Protein AF-A0A2D5QG27-F1 (afdb_monomer_lite)

Foldseek 3Di:
DVPVVVVVVVVVVVPDDPPPQLDDDPDFDFLLQLLVLLEPPHDPVSVVVNLVVLVSLVSVCPPFQDDPPDDPVNLSVQLSVCSPVDDNDPVDRDGNSVVSVVSRCVVRPDD

Radius of gyration: 19.8 Å; chains: 1; bounding box: 37×52×52 Å

pLDDT: mean 83.2, std 15.14, range [48.41, 96.81]

Structure (mmCIF, N/CA/C/O backbone):
data_AF-A0A2D5QG27-F1
#
_entry.id   AF-A0A2D5QG27-F1
#
loop_
_atom_site.group_PDB
_atom_site.id
_atom_site.type_symbol
_atom_site.label_atom_id
_atom_site.label_alt_id
_atom_site.label_comp_id
_atom_site.label_asym_id
_atom_site.label_entity_id
_atom_site.label_seq_id
_atom_site.pdbx_PDB_ins_code
_atom_site.Cartn_x
_atom_site.Cartn_y
_atom_site.Cartn_z
_atom_site.occupancy
_atom_site.B_iso_or_equiv
_atom_site.auth_seq_id
_atom_site.auth_comp_id
_atom_site.auth_asym_id
_atom_site.auth_atom_id
_atom_site.pdbx_PDB_model_num
ATOM 1 N N . MET A 1 1 ? -15.893 -43.632 34.849 1.00 49.88 1 MET A N 1
ATOM 2 C CA . MET A 1 1 ? -15.453 -42.222 34.979 1.00 49.88 1 MET A CA 1
ATOM 3 C C . MET A 1 1 ? -14.608 -41.698 33.798 1.00 49.88 1 MET A C 1
ATOM 5 O O . MET A 1 1 ? -14.517 -40.493 33.640 1.00 49.88 1 MET A O 1
ATOM 9 N N . PHE A 1 2 ? -14.060 -42.547 32.912 1.00 51.53 2 PHE A N 1
ATOM 10 C CA . PHE A 1 2 ? -13.179 -42.123 31.798 1.00 51.53 2 PHE A CA 1
ATOM 11 C C . PHE A 1 2 ? -13.872 -41.746 30.469 1.00 51.53 2 PHE A C 1
ATOM 13 O O . PHE A 1 2 ? -13.235 -41.201 29.572 1.00 51.53 2 PHE A O 1
ATOM 20 N N . ARG A 1 3 ? -15.171 -42.036 30.309 1.00 50.06 3 ARG A N 1
ATOM 21 C CA . ARG A 1 3 ? -15.898 -41.835 29.039 1.00 50.06 3 ARG A CA 1
ATOM 22 C C . ARG A 1 3 ? -16.259 -40.367 28.778 1.00 50.06 3 ARG A C 1
ATOM 24 O O . ARG A 1 3 ? -16.159 -39.917 27.645 1.00 50.06 3 ARG A O 1
ATOM 31 N N . ASN A 1 4 ? -16.581 -39.611 29.828 1.00 48.41 4 ASN A N 1
ATOM 32 C CA . ASN A 1 4 ? -16.958 -38.196 29.714 1.00 48.41 4 ASN A CA 1
ATOM 33 C C . ASN A 1 4 ? -15.745 -37.290 29.436 1.00 48.41 4 ASN A C 1
ATOM 35 O O . ASN A 1 4 ? -15.883 -36.278 28.761 1.00 48.41 4 ASN A O 1
ATOM 39 N N . LEU A 1 5 ? -14.543 -37.692 29.871 1.00 50.12 5 LEU A N 1
ATOM 40 C CA . LEU A 1 5 ? -13.306 -36.941 29.635 1.00 50.12 5 LEU A CA 1
ATOM 41 C C . LEU A 1 5 ? -12.919 -36.919 28.143 1.00 50.12 5 LEU A C 1
ATOM 43 O O . LEU A 1 5 ? -12.493 -35.889 27.630 1.00 50.12 5 LEU A O 1
ATOM 47 N N . LYS A 1 6 ? -13.136 -38.032 27.423 1.00 53.22 6 LYS A N 1
ATOM 48 C CA . LYS A 1 6 ? -12.881 -38.128 25.972 1.00 53.22 6 LYS A CA 1
ATOM 49 C C . LYS A 1 6 ? -13.823 -37.252 25.138 1.00 53.22 6 LYS A C 1
ATOM 51 O O . LYS A 1 6 ? -13.397 -36.704 24.125 1.00 53.22 6 LYS A O 1
ATOM 56 N N . VAL A 1 7 ? -15.082 -37.113 25.561 1.00 57.31 7 VAL A N 1
ATOM 57 C CA . VAL A 1 7 ? -16.083 -36.275 24.876 1.00 57.31 7 VAL A CA 1
ATOM 58 C C . VAL A 1 7 ? -15.755 -34.791 25.050 1.00 57.31 7 VAL A C 1
ATOM 60 O O . VAL A 1 7 ? -15.810 -34.029 24.094 1.00 57.31 7 VAL A O 1
ATOM 63 N N . ILE A 1 8 ? -15.322 -34.384 26.245 1.00 57.75 8 ILE A N 1
ATOM 64 C CA . ILE A 1 8 ? -14.930 -32.991 26.503 1.00 57.75 8 ILE A CA 1
ATOM 65 C C . ILE A 1 8 ? -13.678 -32.621 25.690 1.00 57.75 8 ILE A C 1
ATOM 67 O O . ILE A 1 8 ? -13.639 -31.557 25.077 1.00 57.75 8 ILE A O 1
ATOM 71 N N . LEU A 1 9 ? -12.685 -33.515 25.612 1.00 55.19 9 LEU A N 1
ATOM 72 C CA . LEU A 1 9 ? -11.448 -33.265 24.861 1.00 55.19 9 LEU A CA 1
ATOM 73 C C . LEU A 1 9 ? -11.687 -33.100 23.349 1.00 55.19 9 LEU A C 1
ATOM 75 O O . LEU A 1 9 ? -11.033 -32.290 22.701 1.00 55.19 9 LEU A O 1
ATOM 79 N N . SER A 1 10 ? -12.633 -33.860 22.789 1.00 57.84 10 SER A N 1
ATOM 80 C CA . SER A 1 10 ? -12.968 -33.797 21.361 1.00 57.84 10 SER A CA 1
ATOM 81 C C . SER A 1 10 ? -13.756 -32.535 20.999 1.00 57.84 10 SER A C 1
ATOM 83 O O . SER A 1 10 ? -13.534 -31.976 19.929 1.00 57.84 10 SER A O 1
ATOM 85 N N . VAL A 1 11 ? -14.596 -32.024 21.905 1.00 57.28 11 VAL A N 1
ATOM 86 C CA . VAL A 1 11 ? -15.300 -30.744 21.714 1.00 57.28 11 VAL A CA 1
ATOM 87 C C . VAL A 1 11 ? -14.332 -29.556 21.745 1.00 57.28 11 VAL A C 1
ATOM 89 O O . VAL A 1 11 ? -14.475 -28.644 20.940 1.00 57.28 11 VAL A O 1
ATOM 92 N N . TRP A 1 12 ? -13.298 -29.575 22.591 1.00 56.16 12 TRP A N 1
ATOM 93 C CA . TRP A 1 12 ? -12.314 -28.482 22.649 1.00 56.16 12 TRP A CA 1
ATOM 94 C C . TRP A 1 12 ? -11.479 -28.327 21.368 1.00 56.16 12 TRP A C 1
ATOM 96 O O . TRP A 1 12 ? -11.173 -27.205 20.976 1.00 56.16 12 TRP A O 1
ATOM 106 N N . ILE A 1 13 ? -11.166 -29.428 20.679 1.00 59.75 13 ILE A N 1
ATOM 107 C CA . ILE A 1 13 ? -10.398 -29.406 19.419 1.00 59.75 13 ILE A CA 1
ATOM 108 C C . ILE A 1 13 ? -11.222 -28.810 18.260 1.00 59.75 13 ILE A C 1
ATOM 110 O O . ILE A 1 13 ? -10.661 -28.214 17.345 1.00 59.75 13 ILE A O 1
ATOM 114 N N . LEU A 1 14 ? -12.553 -28.928 18.306 1.00 57.06 14 LEU A N 1
ATOM 115 C CA . LEU A 1 14 ? -13.462 -28.386 17.287 1.00 57.06 14 LEU A CA 1
ATOM 116 C C . LEU A 1 14 ? -13.727 -26.880 17.435 1.00 57.06 14 LEU A C 1
ATOM 118 O O . LEU A 1 14 ? -14.205 -26.259 16.489 1.00 57.06 14 LEU A O 1
ATOM 122 N N . VAL A 1 15 ? -13.436 -26.294 18.601 1.00 62.06 15 VAL A N 1
ATOM 123 C CA . VAL A 1 15 ? -13.784 -24.896 18.920 1.00 62.06 15 VAL A CA 1
ATOM 124 C C . VAL A 1 15 ? -12.578 -23.960 18.839 1.00 62.06 15 VAL A C 1
ATOM 126 O O . VAL A 1 15 ? -12.752 -22.746 18.837 1.00 62.06 15 VAL A O 1
ATOM 129 N N . SER A 1 16 ? -11.352 -24.475 18.717 1.00 60.00 16 SER A N 1
ATOM 130 C CA . SER A 1 16 ? -10.187 -23.639 18.424 1.00 60.00 16 SER A CA 1
ATOM 131 C C . SER A 1 16 ? -10.195 -23.235 16.945 1.00 60.00 16 SER A C 1
ATOM 133 O O . SER A 1 16 ? -9.865 -24.079 16.105 1.00 60.00 16 SER A O 1
ATOM 135 N N . PRO A 1 17 ? -10.540 -21.978 16.586 1.00 58.94 17 PRO A N 1
ATOM 136 C CA . PRO A 1 17 ? -10.317 -21.522 15.226 1.00 58.94 17 PRO A CA 1
ATOM 137 C C . PRO A 1 17 ? -8.820 -21.661 14.940 1.00 58.94 17 PRO A C 1
ATOM 139 O O . PRO A 1 17 ? -8.001 -21.348 15.816 1.00 58.94 17 PRO A O 1
ATOM 142 N N . PRO A 1 18 ? -8.421 -22.122 13.745 1.00 58.69 18 PRO A N 1
ATOM 143 C CA . PRO A 1 18 ? -7.030 -22.020 13.372 1.00 58.69 18 PRO A CA 1
ATOM 144 C C . PRO A 1 18 ? -6.693 -20.527 13.386 1.00 58.69 18 PRO A C 1
ATOM 146 O O . PRO A 1 18 ? -7.217 -19.748 12.590 1.00 58.69 18 PRO A O 1
ATOM 149 N N . LEU A 1 19 ? -5.841 -20.120 14.326 1.00 57.47 19 LEU A N 1
ATOM 150 C CA . LEU A 1 19 ? -5.159 -18.832 14.300 1.00 57.47 19 LEU A CA 1
ATOM 151 C C . LEU A 1 19 ? -4.202 -18.871 13.105 1.00 57.47 19 LEU A C 1
ATOM 153 O O . LEU A 1 19 ? -2.994 -19.052 13.247 1.00 57.47 19 LEU A O 1
ATOM 157 N N . VAL A 1 20 ? -4.755 -18.758 11.897 1.00 59.78 20 VAL A N 1
ATOM 158 C CA . VAL A 1 20 ? -3.982 -18.529 10.680 1.00 59.78 20 VAL A CA 1
ATOM 159 C C . VAL A 1 20 ? -3.575 -17.064 10.716 1.00 59.78 20 VAL A C 1
ATOM 161 O O . VAL A 1 20 ? -4.172 -16.202 10.079 1.00 59.78 20 VAL A O 1
ATOM 164 N N . ALA A 1 21 ? -2.581 -16.766 11.545 1.00 62.34 21 ALA A N 1
ATOM 165 C CA . ALA A 1 21 ? -1.923 -15.477 11.521 1.00 62.34 21 ALA A CA 1
ATOM 166 C C . ALA A 1 21 ? -1.035 -15.437 10.275 1.00 62.34 21 ALA A C 1
ATOM 168 O O . ALA A 1 21 ? -0.170 -16.299 10.087 1.00 62.34 21 ALA A O 1
ATOM 169 N N . ALA A 1 22 ? -1.241 -14.439 9.416 1.00 65.62 22 ALA A N 1
ATOM 170 C CA . ALA A 1 22 ? -0.324 -14.172 8.322 1.00 65.62 22 ALA A CA 1
ATOM 171 C C . ALA A 1 22 ? 1.086 -13.950 8.902 1.00 65.62 22 ALA A C 1
ATOM 173 O O . ALA A 1 22 ? 1.311 -13.053 9.717 1.00 65.62 22 ALA A O 1
ATOM 174 N N . LYS A 1 23 ? 2.040 -14.811 8.526 1.00 68.00 23 LYS A N 1
ATOM 175 C CA . LYS A 1 23 ? 3.424 -14.730 9.004 1.00 68.00 23 LYS A CA 1
ATOM 176 C C . LYS A 1 23 ? 4.216 -13.778 8.114 1.00 68.00 23 LYS A C 1
ATOM 178 O O . LYS A 1 23 ? 4.166 -13.881 6.891 1.00 68.00 23 LYS A O 1
ATOM 183 N N . LYS A 1 24 ? 4.990 -12.881 8.729 1.00 70.06 24 LYS A N 1
ATOM 184 C CA . LYS A 1 24 ? 5.905 -11.996 7.999 1.00 70.06 24 LYS A CA 1
ATOM 185 C C . LYS A 1 24 ? 6.970 -12.794 7.245 1.00 70.06 24 LYS A C 1
ATOM 187 O O . LYS A 1 24 ? 7.525 -13.763 7.768 1.00 70.06 24 LYS A O 1
ATOM 192 N N . ILE A 1 25 ? 7.289 -12.336 6.037 1.00 74.56 25 ILE A N 1
ATOM 193 C CA . ILE A 1 25 ? 8.463 -12.797 5.291 1.00 74.56 25 ILE A CA 1
ATOM 194 C C . ILE A 1 25 ? 9.715 -12.295 6.036 1.00 74.56 25 ILE A C 1
ATOM 196 O O . ILE A 1 25 ? 9.743 -11.118 6.401 1.00 74.56 25 ILE A O 1
ATOM 200 N N . PRO A 1 26 ? 10.746 -13.133 6.267 1.00 78.81 26 PRO A N 1
ATOM 201 C CA . PRO A 1 26 ? 11.938 -12.737 7.027 1.00 78.81 26 PRO A CA 1
ATOM 202 C C . PRO A 1 26 ? 12.673 -11.528 6.437 1.00 78.81 26 PRO A C 1
ATOM 204 O O . PRO A 1 26 ? 13.229 -10.713 7.166 1.00 78.81 26 PRO A O 1
ATOM 207 N N . THR A 1 27 ? 12.663 -11.411 5.111 1.00 82.06 27 THR A N 1
ATOM 208 C CA . THR A 1 27 ? 13.257 -10.311 4.354 1.00 82.06 27 THR A CA 1
ATOM 209 C C . THR A 1 27 ? 12.147 -9.522 3.662 1.00 82.06 27 THR A C 1
ATOM 211 O O . THR A 1 27 ? 11.728 -9.873 2.556 1.00 82.06 27 THR A O 1
ATOM 214 N N . PRO A 1 28 ? 11.612 -8.467 4.301 1.00 84.06 28 PRO A N 1
ATOM 215 C CA . PRO A 1 28 ? 10.530 -7.709 3.703 1.00 84.06 28 PRO A CA 1
ATOM 216 C C . PRO A 1 28 ? 11.011 -7.017 2.425 1.00 84.06 28 PRO A C 1
ATOM 218 O O . PRO A 1 28 ? 12.102 -6.437 2.360 1.00 84.06 28 PRO A O 1
ATOM 221 N N . MET A 1 29 ? 10.163 -7.075 1.400 1.00 90.69 29 MET A N 1
ATOM 222 C CA . MET A 1 29 ? 10.352 -6.325 0.163 1.00 90.69 29 MET A CA 1
ATOM 223 C C . MET A 1 29 ? 10.528 -4.836 0.473 1.00 90.69 29 MET A C 1
ATOM 225 O O . MET A 1 29 ? 9.855 -4.281 1.338 1.00 90.69 29 MET A O 1
ATOM 229 N N . GLN A 1 30 ? 11.446 -4.194 -0.243 1.00 91.81 30 GLN A N 1
ATOM 230 C CA . GLN A 1 30 ? 11.734 -2.770 -0.096 1.00 91.81 30 GLN A CA 1
ATOM 231 C C . GLN A 1 30 ? 10.727 -1.923 -0.880 1.00 91.81 30 GLN A C 1
ATOM 233 O O . GLN A 1 30 ? 10.259 -2.335 -1.945 1.00 91.81 30 GLN A O 1
ATOM 238 N N . THR A 1 31 ? 10.442 -0.713 -0.398 1.00 91.81 31 THR A N 1
ATOM 239 C CA . THR A 1 31 ? 9.482 0.211 -1.022 1.00 91.81 31 THR A CA 1
ATOM 240 C C . THR A 1 31 ? 9.804 0.501 -2.484 1.00 91.81 31 THR A C 1
ATOM 242 O O .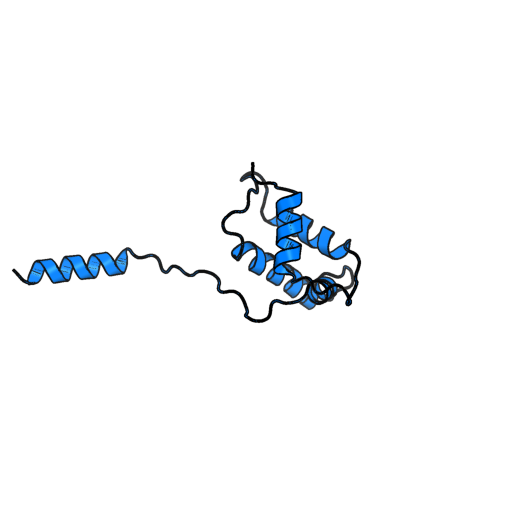 THR A 1 31 ? 8.894 0.503 -3.305 1.00 91.81 31 THR A O 1
ATOM 245 N N . TRP A 1 32 ? 11.078 0.676 -2.848 1.00 89.88 32 TRP A N 1
ATOM 246 C CA . TRP A 1 32 ? 11.467 0.953 -4.237 1.00 89.88 32 TRP A CA 1
ATOM 247 C C . TRP A 1 32 ? 11.112 -0.193 -5.199 1.00 89.88 32 TRP A C 1
ATOM 249 O O . TRP A 1 32 ? 10.769 0.052 -6.356 1.00 89.88 32 TRP A O 1
ATOM 259 N N . LEU A 1 33 ? 11.153 -1.442 -4.720 1.00 90.31 33 LEU A N 1
ATOM 260 C CA . LEU A 1 33 ? 10.764 -2.608 -5.509 1.00 90.31 33 LEU A CA 1
ATOM 261 C C . LEU A 1 33 ? 9.244 -2.662 -5.665 1.00 90.31 33 LEU A C 1
ATOM 263 O O . LEU A 1 33 ? 8.746 -2.897 -6.760 1.00 90.31 33 LEU A O 1
ATOM 267 N N . LEU A 1 34 ? 8.494 -2.365 -4.603 1.00 92.69 34 LEU A N 1
ATOM 268 C CA . LEU A 1 34 ? 7.043 -2.237 -4.716 1.00 92.69 34 LEU A CA 1
ATOM 269 C C . LEU A 1 34 ? 6.665 -1.103 -5.690 1.00 92.69 34 LEU A C 1
ATOM 271 O O . LEU A 1 34 ? 5.851 -1.306 -6.588 1.00 92.69 34 LEU A O 1
ATOM 275 N N . GLN A 1 35 ? 7.311 0.061 -5.584 1.00 92.94 35 GLN A N 1
ATOM 276 C CA . GLN A 1 35 ? 7.098 1.215 -6.465 1.00 92.94 35 GLN A CA 1
ATOM 277 C C . GLN A 1 35 ? 7.319 0.890 -7.946 1.00 92.94 35 GLN A C 1
ATOM 279 O O . GLN A 1 35 ? 6.566 1.386 -8.783 1.00 92.94 35 GLN A O 1
ATOM 284 N N . SER A 1 36 ? 8.320 0.070 -8.286 1.00 90.56 36 SER A N 1
ATOM 285 C CA . SER A 1 36 ? 8.570 -0.309 -9.682 1.00 90.56 36 SER A CA 1
ATOM 286 C C . SER A 1 36 ? 7.433 -1.158 -10.258 1.00 90.56 36 SER A C 1
ATOM 288 O O . SER A 1 36 ? 7.072 -0.995 -11.423 1.00 90.56 36 SER A O 1
ATOM 290 N N . THR A 1 37 ? 6.810 -2.002 -9.432 1.00 92.75 37 THR A N 1
ATOM 291 C CA . THR A 1 37 ? 5.649 -2.811 -9.839 1.00 92.75 37 THR A CA 1
ATOM 292 C C . THR A 1 37 ? 4.351 -2.007 -9.898 1.00 92.75 37 THR A C 1
ATOM 294 O O . THR A 1 37 ? 3.472 -2.314 -10.699 1.00 92.75 37 THR A O 1
ATOM 297 N N . CYS A 1 38 ? 4.247 -0.950 -9.091 1.00 93.56 38 CYS A N 1
ATOM 298 C CA . CYS A 1 38 ? 3.084 -0.069 -9.032 1.00 93.56 38 CYS A CA 1
ATOM 299 C C . CYS A 1 38 ? 3.114 1.075 -10.058 1.00 93.56 38 CYS A C 1
ATOM 301 O O . CYS A 1 38 ? 2.235 1.934 -10.017 1.00 93.56 38 CYS A O 1
ATOM 303 N N . ASP A 1 39 ? 4.106 1.137 -10.950 1.00 90.62 39 ASP A N 1
ATOM 304 C CA . ASP A 1 39 ? 4.228 2.217 -11.935 1.00 90.62 39 ASP A CA 1
ATOM 305 C C . ASP A 1 39 ? 2.987 2.318 -12.846 1.00 90.62 39 ASP A C 1
ATOM 307 O O . ASP A 1 39 ? 2.367 1.319 -13.204 1.00 90.62 39 ASP A O 1
ATOM 311 N N . ILE A 1 40 ? 2.632 3.533 -13.266 1.00 84.88 40 ILE A N 1
ATOM 312 C CA . ILE A 1 40 ? 1.518 3.779 -14.198 1.00 84.88 40 ILE A CA 1
ATOM 313 C C . ILE A 1 40 ? 1.767 3.083 -15.547 1.00 84.88 40 ILE A C 1
ATOM 315 O O . ILE A 1 40 ? 0.827 2.632 -16.198 1.00 84.88 40 ILE A O 1
ATOM 319 N N . LYS A 1 41 ? 3.035 2.971 -15.955 1.00 89.50 41 LYS A N 1
ATOM 320 C CA . LYS A 1 41 ? 3.477 2.293 -17.180 1.00 89.50 41 LYS A CA 1
ATOM 321 C C . LYS A 1 41 ? 3.773 0.802 -16.966 1.00 89.50 41 LYS A C 1
ATOM 323 O O . LYS A 1 41 ? 4.315 0.159 -17.863 1.00 89.50 41 LYS A O 1
ATOM 328 N N . ALA A 1 42 ? 3.466 0.248 -15.791 1.00 87.94 42 ALA A N 1
ATOM 329 C CA . ALA A 1 42 ? 3.719 -1.153 -15.487 1.00 87.94 42 ALA A CA 1
ATOM 330 C C . ALA A 1 42 ? 2.861 -2.090 -16.355 1.00 87.94 42 ALA A C 1
ATOM 332 O O . ALA A 1 42 ? 1.741 -1.772 -16.759 1.00 87.94 42 ALA A O 1
ATOM 333 N N . THR A 1 43 ? 3.379 -3.291 -16.625 1.00 93.94 43 THR A N 1
ATOM 334 C CA . THR A 1 43 ? 2.617 -4.333 -17.325 1.00 93.94 43 THR A CA 1
ATOM 335 C C . THR A 1 43 ? 1.424 -4.792 -16.482 1.00 93.94 43 THR A C 1
ATOM 337 O O . THR A 1 43 ? 1.417 -4.645 -15.259 1.00 93.94 43 THR A O 1
ATOM 340 N N . ARG A 1 44 ? 0.430 -5.442 -17.108 1.00 92.56 44 ARG A N 1
ATOM 341 C CA . ARG A 1 44 ? -0.711 -6.032 -16.377 1.00 92.56 44 ARG A CA 1
ATOM 342 C C . ARG A 1 44 ? -0.281 -6.964 -15.236 1.00 92.56 44 ARG A C 1
ATOM 344 O O . ARG A 1 44 ? -0.957 -7.027 -14.216 1.00 92.56 44 ARG A O 1
ATOM 351 N N . TYR A 1 45 ? 0.838 -7.671 -15.408 1.00 92.12 45 TYR A N 1
ATOM 352 C CA . TYR A 1 45 ? 1.375 -8.599 -14.415 1.00 92.12 45 TYR A CA 1
ATOM 353 C C . TYR A 1 45 ? 2.016 -7.859 -13.245 1.00 92.12 45 TYR A C 1
ATOM 355 O O . TYR A 1 45 ? 1.733 -8.177 -12.096 1.00 92.12 45 TYR A O 1
ATOM 363 N N . ALA A 1 46 ? 2.819 -6.832 -13.531 1.00 93.69 46 ALA A N 1
ATOM 364 C CA . ALA A 1 46 ? 3.411 -5.986 -12.502 1.00 93.69 46 ALA A CA 1
ATOM 365 C C . ALA A 1 46 ? 2.333 -5.243 -11.697 1.00 93.69 46 ALA A C 1
ATOM 367 O O . ALA A 1 46 ? 2.392 -5.223 -10.470 1.00 93.69 46 ALA A O 1
ATOM 368 N N . LYS A 1 47 ? 1.285 -4.749 -12.367 1.00 93.06 47 LYS A N 1
ATOM 369 C CA . LYS A 1 47 ? 0.122 -4.157 -11.699 1.00 93.06 47 LYS A CA 1
ATOM 370 C C . LYS A 1 47 ? -0.590 -5.159 -10.785 1.00 93.06 47 LYS A C 1
ATOM 372 O O . LYS A 1 47 ? -0.860 -4.839 -9.633 1.00 93.06 47 LYS A O 1
ATOM 377 N N . GLY A 1 48 ? -0.853 -6.375 -11.272 1.00 94.56 48 GLY A N 1
ATOM 378 C CA . GLY A 1 48 ? -1.451 -7.438 -10.459 1.00 94.56 48 GLY A CA 1
ATOM 379 C C . GLY A 1 48 ? -0.595 -7.798 -9.241 1.00 94.56 48 GLY A C 1
ATOM 380 O O . GLY A 1 48 ? -1.126 -7.963 -8.146 1.00 94.56 48 GLY A O 1
ATOM 381 N N . PHE A 1 49 ? 0.729 -7.844 -9.408 1.00 95.06 49 PHE A N 1
ATOM 382 C CA . PHE A 1 49 ? 1.665 -8.036 -8.302 1.00 95.06 49 PHE A CA 1
ATOM 383 C C . PHE A 1 49 ? 1.596 -6.889 -7.286 1.00 95.06 49 PHE A C 1
ATOM 385 O O . PHE A 1 49 ? 1.477 -7.155 -6.094 1.00 95.06 49 PHE A O 1
ATOM 392 N N . CYS A 1 50 ? 1.626 -5.632 -7.739 1.00 95.25 50 CYS A N 1
ATOM 393 C CA . CYS A 1 50 ? 1.498 -4.456 -6.874 1.00 95.25 50 CYS A CA 1
ATOM 394 C C . CYS A 1 50 ? 0.213 -4.518 -6.035 1.00 95.25 50 CYS A C 1
ATOM 396 O O . CYS A 1 50 ? 0.260 -4.379 -4.813 1.00 95.25 50 CYS A O 1
ATOM 398 N N . GLU A 1 51 ? -0.930 -4.770 -6.679 1.00 95.94 51 GLU A N 1
ATOM 399 C CA . GLU A 1 51 ? -2.214 -4.878 -5.987 1.00 95.94 51 GLU A CA 1
ATOM 400 C C . GLU A 1 51 ? -2.209 -6.026 -4.973 1.00 95.94 51 GLU A C 1
ATOM 402 O O . GLU A 1 51 ? -2.583 -5.815 -3.822 1.00 95.94 51 GLU A O 1
ATOM 407 N N . GLY A 1 52 ? -1.731 -7.212 -5.361 1.00 95.19 52 GLY A N 1
ATOM 408 C CA . GLY A 1 52 ? -1.639 -8.364 -4.462 1.00 95.19 52 GLY A CA 1
ATOM 409 C C . GLY A 1 52 ? -0.697 -8.134 -3.278 1.00 95.19 52 GLY A C 1
ATOM 410 O O . GLY A 1 52 ? -1.005 -8.538 -2.159 1.00 95.19 52 GLY A O 1
ATOM 411 N N . ALA A 1 53 ? 0.423 -7.440 -3.489 1.00 94.50 53 ALA A N 1
ATOM 412 C CA . ALA A 1 53 ? 1.347 -7.083 -2.419 1.00 94.50 53 ALA A CA 1
ATOM 413 C C . ALA A 1 53 ? 0.690 -6.127 -1.411 1.00 94.50 53 ALA A C 1
ATOM 415 O O . ALA A 1 53 ? 0.786 -6.356 -0.208 1.00 94.50 53 ALA A O 1
ATOM 416 N N . ILE A 1 54 ? -0.024 -5.099 -1.883 1.00 95.56 54 ILE A N 1
ATOM 417 C CA . ILE A 1 54 ? -0.773 -4.173 -1.017 1.00 95.56 54 ILE A CA 1
ATOM 418 C C . ILE A 1 54 ? -1.798 -4.934 -0.158 1.00 95.56 54 ILE A C 1
ATOM 420 O O . ILE A 1 54 ? -1.843 -4.740 1.056 1.00 95.56 54 ILE A O 1
ATOM 424 N N . GLU A 1 55 ? -2.566 -5.839 -0.767 1.00 94.50 55 GLU A N 1
ATOM 425 C CA . GLU A 1 55 ? -3.554 -6.688 -0.079 1.00 94.50 55 GLU A CA 1
ATOM 426 C C . GLU A 1 55 ? -2.911 -7.595 0.985 1.00 94.50 55 GLU A C 1
ATOM 428 O O . GLU A 1 55 ? -3.403 -7.720 2.113 1.00 94.50 55 GLU A O 1
ATOM 433 N N . ALA A 1 56 ? -1.761 -8.190 0.658 1.00 92.44 56 ALA A N 1
ATOM 434 C CA . ALA A 1 56 ? -0.998 -8.993 1.605 1.00 92.44 56 ALA A CA 1
ATOM 435 C C . ALA A 1 56 ? -0.544 -8.156 2.813 1.00 92.44 56 ALA A C 1
ATOM 437 O O . ALA A 1 56 ? -0.608 -8.627 3.948 1.00 92.44 56 ALA A O 1
ATOM 438 N N . TYR A 1 57 ? -0.143 -6.899 2.598 1.00 92.38 57 TYR A N 1
ATOM 439 C CA . TYR A 1 57 ? 0.234 -6.007 3.693 1.00 92.38 57 TYR A CA 1
ATOM 440 C C . TYR A 1 57 ? -0.952 -5.574 4.552 1.00 92.38 57 TYR A C 1
ATOM 442 O O . TYR A 1 57 ? -0.786 -5.477 5.765 1.00 92.38 57 TYR A O 1
ATOM 450 N N . PHE A 1 58 ? -2.143 -5.381 3.982 1.00 92.31 58 PHE A N 1
ATOM 451 C CA . PHE A 1 58 ? -3.357 -5.115 4.767 1.00 92.31 58 PHE A CA 1
ATOM 452 C C . PHE A 1 58 ? -3.652 -6.242 5.761 1.00 92.31 58 PHE A C 1
ATOM 454 O O . PHE A 1 58 ? -3.967 -5.984 6.920 1.00 92.31 58 PHE A O 1
ATOM 461 N N . SER A 1 59 ? -3.427 -7.493 5.351 1.00 89.06 59 SER A N 1
ATOM 462 C CA . SER A 1 59 ? -3.590 -8.670 6.218 1.00 89.06 59 SER A CA 1
ATOM 463 C C . SER A 1 59 ? -2.627 -8.693 7.421 1.00 89.06 59 SER A C 1
ATOM 465 O O . SER A 1 59 ? -2.843 -9.442 8.370 1.00 89.06 59 SER A O 1
ATOM 467 N N . LEU A 1 60 ? -1.571 -7.869 7.409 1.00 87.25 60 LEU A N 1
ATOM 468 C CA . LEU A 1 60 ? -0.595 -7.713 8.498 1.00 87.25 60 LEU A CA 1
ATOM 469 C C . LEU A 1 60 ? -0.896 -6.501 9.406 1.00 87.25 60 LEU A C 1
ATOM 471 O O . LEU A 1 60 ? -0.054 -6.099 10.221 1.00 87.25 60 LEU A O 1
ATOM 475 N N . MET A 1 61 ? -2.073 -5.881 9.268 1.00 87.69 61 MET A N 1
ATOM 476 C CA . MET A 1 61 ? -2.486 -4.692 10.026 1.00 87.69 61 MET A CA 1
ATOM 477 C C . MET A 1 61 ? -3.741 -4.964 10.868 1.00 87.69 61 MET A C 1
ATOM 479 O O . MET A 1 61 ? -4.799 -4.415 10.584 1.00 87.69 61 MET A O 1
ATOM 483 N N . PRO A 1 62 ? -3.637 -5.771 11.941 1.00 81.31 62 PRO A N 1
ATOM 484 C CA . PRO A 1 62 ? -4.802 -6.166 12.739 1.00 81.31 62 PRO A CA 1
ATOM 485 C C . PRO A 1 62 ? -5.491 -5.001 13.472 1.00 81.31 62 PRO A C 1
ATOM 487 O O . PRO A 1 62 ? -6.658 -5.116 13.815 1.00 81.31 62 PRO A O 1
ATOM 490 N N . ASN A 1 63 ? -4.790 -3.881 13.690 1.00 82.44 63 ASN A N 1
ATOM 491 C CA . ASN A 1 63 ? -5.259 -2.745 14.497 1.00 82.44 63 ASN A CA 1
ATOM 492 C C . ASN A 1 63 ? -5.339 -1.439 13.689 1.00 82.44 63 ASN A C 1
ATOM 494 O O . ASN A 1 63 ? -4.977 -0.374 14.185 1.00 82.44 63 ASN A O 1
ATOM 498 N N . TRP A 1 64 ? -5.717 -1.506 12.413 1.00 89.31 64 TRP A N 1
ATOM 499 C CA . TRP A 1 64 ? -5.952 -0.295 11.626 1.00 89.31 64 TRP A CA 1
ATOM 500 C C . TRP A 1 64 ? -7.278 0.387 12.002 1.00 89.31 64 TRP A C 1
ATOM 502 O O . TRP A 1 64 ? -8.242 -0.265 12.388 1.00 89.31 64 TRP A O 1
ATOM 512 N N . CY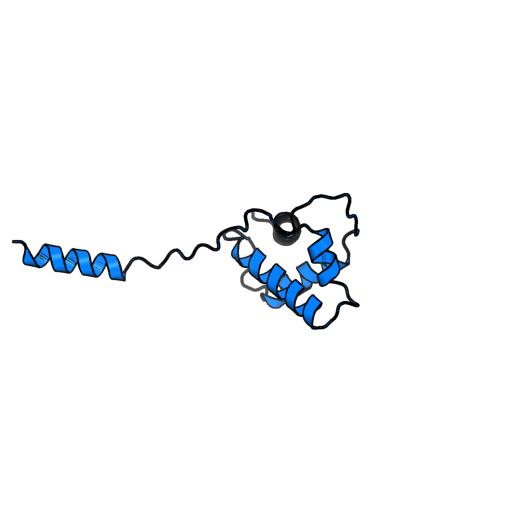S A 1 65 ? -7.330 1.712 11.876 1.00 93.25 65 CYS A N 1
ATOM 513 C CA . CYS A 1 65 ? -8.482 2.526 12.282 1.00 93.25 65 CYS A CA 1
ATOM 514 C C . CYS A 1 65 ? -9.251 3.081 11.080 1.00 93.25 65 CYS A C 1
ATOM 516 O O . CYS A 1 65 ? -9.720 4.221 11.081 1.00 93.25 65 CYS A O 1
ATOM 518 N N . ILE A 1 66 ? -9.343 2.275 10.022 1.00 93.69 66 ILE A N 1
ATOM 519 C CA . ILE A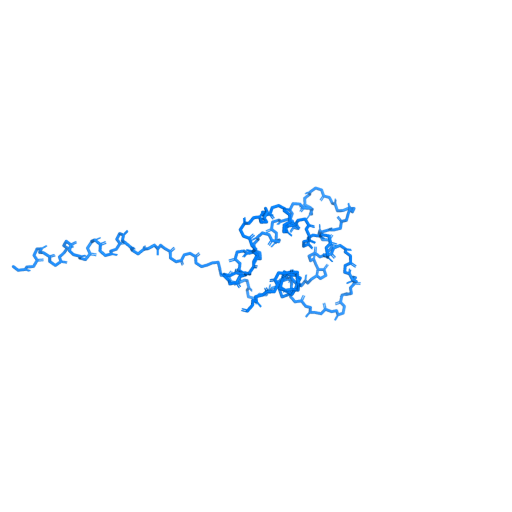 1 66 ? -10.122 2.613 8.834 1.00 93.69 66 ILE A CA 1
ATOM 520 C C . ILE A 1 66 ? -11.610 2.493 9.195 1.00 93.69 66 ILE A C 1
ATOM 522 O O . ILE A 1 66 ? -12.014 1.434 9.666 1.00 93.69 66 ILE A O 1
ATOM 526 N N . PRO A 1 67 ? -12.429 3.540 8.991 1.00 93.25 67 PRO A N 1
ATOM 527 C CA . PRO A 1 67 ? -13.856 3.468 9.286 1.00 93.25 67 PRO A CA 1
ATOM 528 C C . PRO A 1 67 ? -14.588 2.451 8.403 1.00 93.25 67 PRO A C 1
ATOM 530 O O . PRO A 1 67 ? -14.313 2.379 7.206 1.00 93.25 67 PRO A O 1
ATOM 533 N N . ASP A 1 68 ? -15.584 1.761 8.958 1.00 91.06 68 ASP A N 1
ATOM 534 C CA . ASP A 1 68 ? -16.331 0.695 8.268 1.00 91.06 68 ASP A CA 1
ATOM 535 C C . ASP A 1 68 ? -17.047 1.166 6.990 1.00 91.06 68 ASP A C 1
ATOM 537 O O . ASP A 1 68 ? -17.259 0.386 6.062 1.00 91.06 68 ASP A O 1
ATOM 541 N N . GLN A 1 69 ? -17.398 2.454 6.898 1.00 94.75 69 GLN A N 1
ATOM 542 C CA . GLN A 1 69 ? -18.000 3.035 5.693 1.00 94.75 69 GLN A CA 1
ATOM 543 C C . GLN A 1 69 ? -17.024 3.192 4.514 1.00 94.75 69 GLN A C 1
ATOM 545 O O . GLN A 1 69 ? -17.455 3.468 3.392 1.00 94.75 69 GLN A O 1
ATOM 550 N N . VAL A 1 70 ? -15.713 3.069 4.742 1.00 95.75 70 VAL A N 1
ATOM 551 C CA . VAL A 1 70 ? -14.705 3.197 3.686 1.00 95.75 70 VAL A CA 1
ATOM 552 C C . VAL A 1 70 ? -14.566 1.859 2.975 1.00 95.75 70 VAL A C 1
ATOM 554 O O . VAL A 1 70 ? -14.108 0.869 3.540 1.00 95.75 70 VAL A O 1
ATOM 557 N N . ALA A 1 71 ? -14.907 1.835 1.688 1.00 95.62 71 ALA A N 1
ATOM 558 C CA . ALA A 1 71 ? -14.765 0.628 0.890 1.00 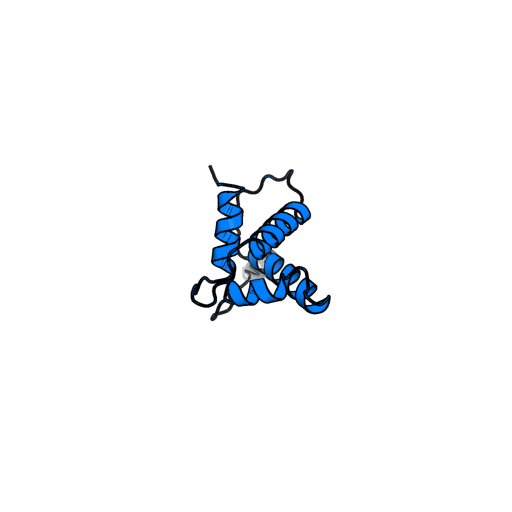95.62 71 ALA A CA 1
ATOM 559 C C . ALA A 1 71 ? -13.289 0.213 0.775 1.00 95.62 71 ALA A C 1
ATOM 561 O O . ALA A 1 71 ? -12.417 1.025 0.463 1.00 95.62 71 ALA A O 1
ATOM 562 N N . HIS A 1 72 ? -13.022 -1.087 0.889 1.00 93.38 72 HIS A N 1
ATOM 563 C CA . HIS A 1 72 ? -11.679 -1.663 0.751 1.00 93.38 72 HIS A CA 1
ATOM 564 C C . HIS A 1 72 ? -10.950 -1.225 -0.532 1.00 93.38 72 HIS A C 1
ATOM 566 O O . HIS A 1 72 ? -9.774 -0.856 -0.532 1.00 93.38 72 HIS A O 1
ATOM 572 N N . GLY A 1 73 ? -11.685 -1.170 -1.648 1.00 95.25 73 GLY A N 1
ATOM 573 C CA . GLY A 1 73 ? -11.153 -0.699 -2.927 1.00 95.25 73 GLY A CA 1
ATOM 574 C C . GLY A 1 73 ? -10.736 0.777 -2.924 1.00 95.25 73 GLY A C 1
ATOM 575 O O . GLY A 1 73 ? -9.851 1.153 -3.692 1.00 95.25 73 GLY A O 1
ATOM 576 N N . GLU A 1 74 ? -11.336 1.615 -2.077 1.00 96.56 74 GLU A N 1
ATOM 577 C CA . GLU A 1 74 ? -10.917 3.007 -1.889 1.00 96.56 74 GLU A CA 1
ATOM 578 C C . GLU A 1 74 ? -9.575 3.086 -1.156 1.00 96.56 74 GLU A C 1
ATOM 580 O O . GLU A 1 74 ? -8.682 3.815 -1.597 1.00 96.56 74 GLU A O 1
ATOM 585 N N . VAL A 1 75 ? -9.403 2.290 -0.096 1.00 96.50 75 VAL A N 1
ATOM 586 C CA . VAL A 1 75 ? -8.139 2.189 0.650 1.00 96.50 75 VAL A CA 1
ATOM 587 C C . VAL A 1 75 ? -7.013 1.765 -0.288 1.00 96.50 75 VAL A C 1
ATOM 589 O O . VAL A 1 75 ? -5.987 2.444 -0.373 1.00 96.50 75 VAL A O 1
ATOM 592 N N . LYS A 1 76 ? -7.229 0.702 -1.073 1.00 96.56 76 LYS A N 1
ATOM 593 C CA . LYS A 1 76 ? -6.246 0.224 -2.054 1.00 96.56 76 LYS A CA 1
ATOM 594 C C . LYS A 1 76 ? -5.898 1.284 -3.100 1.00 96.56 76 LYS A C 1
ATOM 596 O O . LYS A 1 76 ? -4.718 1.519 -3.354 1.00 96.56 76 LYS A O 1
ATOM 601 N N . ARG A 1 77 ? -6.899 1.961 -3.682 1.00 95.75 77 ARG A N 1
ATOM 602 C CA . ARG A 1 77 ? -6.679 3.047 -4.659 1.00 95.75 77 ARG A CA 1
ATOM 603 C C . ARG A 1 77 ? -5.858 4.188 -4.062 1.00 95.75 77 ARG A C 1
ATOM 605 O O . ARG A 1 77 ? -4.933 4.677 -4.711 1.00 95.75 77 ARG A O 1
ATOM 612 N N . TYR A 1 78 ? -6.165 4.581 -2.827 1.00 96.81 78 TYR A N 1
ATOM 613 C CA . TYR A 1 78 ? -5.396 5.589 -2.107 1.00 96.81 78 TYR A CA 1
ATOM 614 C C . TYR A 1 78 ? -3.934 5.162 -1.927 1.00 96.81 78 TYR A C 1
ATOM 616 O O . TYR A 1 78 ? -3.040 5.888 -2.366 1.00 96.81 78 TYR A O 1
ATOM 624 N N . VAL A 1 79 ? -3.690 3.981 -1.352 1.00 96.56 79 VAL A N 1
ATOM 625 C CA . VAL A 1 79 ? -2.333 3.466 -1.105 1.00 96.56 79 VAL A CA 1
ATOM 626 C C . VAL A 1 79 ? -1.540 3.371 -2.407 1.00 96.56 79 VAL A C 1
ATOM 628 O O . VAL A 1 79 ? -0.427 3.891 -2.483 1.00 96.56 79 VAL A O 1
ATOM 631 N N . MET A 1 80 ? -2.132 2.807 -3.463 1.00 95.62 80 MET A N 1
ATOM 632 C CA . MET A 1 80 ? -1.489 2.691 -4.773 1.00 95.62 80 MET A CA 1
ATOM 633 C C . MET A 1 80 ? -1.110 4.064 -5.350 1.00 95.62 80 MET A C 1
ATOM 635 O O . MET A 1 80 ? 0.025 4.248 -5.789 1.00 95.62 80 MET A O 1
ATOM 639 N N . SER A 1 81 ? -2.006 5.057 -5.278 1.00 95.56 81 SER A N 1
ATOM 640 C CA . SER A 1 81 ? -1.696 6.421 -5.737 1.00 95.56 81 SER A CA 1
ATOM 641 C C . SER A 1 81 ? -0.543 7.061 -4.956 1.00 95.56 81 SER A C 1
ATOM 643 O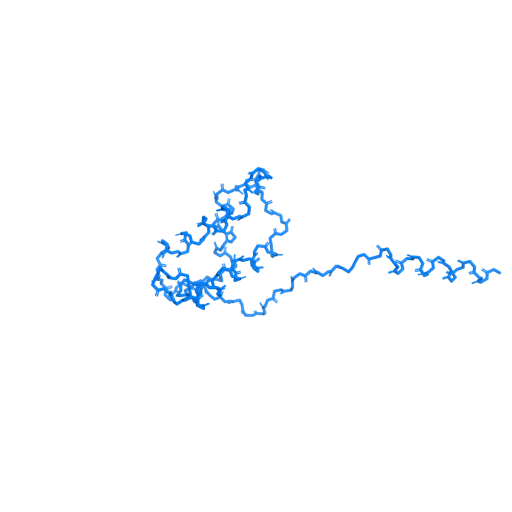 O . SER A 1 81 ? 0.277 7.774 -5.533 1.00 95.56 81 SER A O 1
ATOM 645 N N . LYS A 1 82 ? -0.432 6.784 -3.652 1.00 95.31 82 LYS A N 1
ATOM 646 C CA . LYS A 1 82 ? 0.650 7.311 -2.814 1.00 95.31 82 LYS A CA 1
ATOM 647 C C . LYS A 1 82 ? 1.980 6.625 -3.065 1.00 95.31 82 LYS A C 1
ATOM 649 O O . LYS A 1 82 ? 2.994 7.314 -3.103 1.00 95.31 82 LYS A O 1
ATOM 654 N N . ILE A 1 83 ? 1.977 5.322 -3.330 1.00 93.44 83 ILE A N 1
ATOM 655 C CA . ILE A 1 83 ? 3.170 4.605 -3.794 1.00 93.44 83 ILE A CA 1
ATOM 656 C C . ILE A 1 83 ? 3.682 5.223 -5.106 1.00 93.44 83 ILE A C 1
ATOM 658 O O . ILE A 1 83 ? 4.877 5.485 -5.226 1.00 93.44 83 ILE A O 1
ATOM 662 N N . GLN A 1 84 ? 2.786 5.510 -6.056 1.00 92.19 84 GLN A N 1
ATOM 663 C CA . GLN A 1 84 ? 3.128 6.113 -7.354 1.00 92.19 84 GLN A CA 1
ATOM 664 C C . GLN A 1 84 ? 3.656 7.553 -7.249 1.00 92.19 84 GLN A C 1
ATOM 666 O O . GLN A 1 84 ? 4.518 7.942 -8.032 1.00 92.19 84 GLN A O 1
ATOM 671 N N . GLN A 1 85 ? 3.133 8.343 -6.306 1.00 91.50 85 GLN A N 1
ATOM 672 C CA . GLN A 1 85 ? 3.532 9.740 -6.078 1.00 91.50 85 GLN A CA 1
ATOM 673 C C . GLN A 1 85 ? 4.807 9.878 -5.241 1.00 91.50 85 GLN A C 1
ATOM 675 O O . GLN A 1 85 ? 5.433 10.937 -5.249 1.00 91.50 85 GLN A O 1
ATOM 680 N N . ALA A 1 86 ? 5.164 8.851 -4.471 1.00 88.62 86 ALA A N 1
ATOM 681 C CA . ALA A 1 86 ? 6.311 8.915 -3.586 1.00 88.62 86 ALA A CA 1
ATOM 682 C C . ALA A 1 86 ? 7.627 8.999 -4.382 1.00 88.62 86 ALA A C 1
ATOM 684 O O . ALA A 1 86 ? 7.763 8.340 -5.418 1.00 88.62 86 ALA A O 1
ATOM 685 N N . PRO A 1 87 ? 8.619 9.771 -3.898 1.00 86.12 87 PRO A N 1
ATOM 686 C CA . PRO A 1 87 ? 9.933 9.826 -4.519 1.00 86.12 87 PRO A CA 1
ATOM 687 C C . PRO A 1 87 ? 10.511 8.421 -4.688 1.00 86.12 87 PRO A C 1
ATOM 689 O O . PRO A 1 87 ? 10.540 7.624 -3.747 1.00 86.12 87 PRO A O 1
ATOM 692 N N . LYS A 1 88 ? 10.977 8.116 -5.898 1.00 79.25 88 LYS A N 1
ATOM 693 C CA . LYS A 1 88 ? 11.679 6.866 -6.179 1.00 79.25 88 LYS A CA 1
ATOM 694 C C . LYS A 1 88 ? 13.137 7.062 -5.808 1.00 79.25 88 LYS A C 1
ATOM 696 O O . LYS A 1 88 ? 13.889 7.653 -6.578 1.00 79.25 88 LYS A O 1
ATOM 701 N N . SER A 1 89 ? 13.529 6.594 -4.627 1.00 69.06 89 SER A N 1
ATOM 702 C CA . SER A 1 89 ? 14.933 6.608 -4.230 1.00 69.06 89 SER A CA 1
ATOM 703 C C . SER A 1 89 ? 15.387 5.226 -3.767 1.00 69.06 89 SER A C 1
ATOM 705 O O . SER A 1 89 ? 14.963 4.777 -2.701 1.00 69.06 89 SER A O 1
ATOM 707 N N . PRO A 1 90 ? 16.281 4.551 -4.511 1.00 63.59 90 PRO A N 1
ATOM 708 C CA . PRO A 1 90 ? 16.831 3.264 -4.092 1.00 63.59 90 PRO A CA 1
ATOM 709 C C . PRO A 1 90 ? 17.750 3.384 -2.863 1.00 63.59 90 PRO A C 1
ATOM 711 O O . PRO A 1 90 ? 18.064 2.374 -2.237 1.00 63.59 90 PRO A O 1
ATOM 714 N N . SER A 1 91 ? 18.167 4.601 -2.486 1.00 60.78 91 SER A N 1
ATOM 715 C CA . SER A 1 91 ? 18.931 4.842 -1.255 1.00 60.78 91 SER A CA 1
ATOM 716 C C . SER A 1 91 ? 18.079 4.744 0.014 1.00 60.78 91 SER A C 1
ATOM 718 O O . SER A 1 91 ? 18.622 4.539 1.099 1.00 60.78 91 SER A O 1
ATOM 720 N N . ILE A 1 92 ? 16.752 4.843 -0.107 1.00 63.06 92 ILE A N 1
ATOM 721 C CA . ILE A 1 92 ? 15.825 4.732 1.018 1.00 63.06 92 ILE A CA 1
ATOM 722 C C . ILE A 1 92 ? 15.479 3.251 1.215 1.00 63.06 92 ILE A C 1
ATOM 724 O O . ILE A 1 92 ? 14.691 2.664 0.472 1.00 63.06 92 ILE A O 1
ATOM 728 N N . ARG A 1 93 ? 16.088 2.635 2.234 1.00 77.06 93 ARG A N 1
ATOM 729 C CA . ARG A 1 93 ? 15.827 1.246 2.649 1.00 77.06 93 ARG A CA 1
ATOM 730 C C . ARG A 1 93 ? 14.663 1.186 3.634 1.00 77.06 93 ARG A C 1
ATOM 732 O O . ARG A 1 93 ? 14.854 0.909 4.814 1.00 77.06 93 ARG A O 1
ATOM 739 N N . VAL A 1 94 ? 13.468 1.505 3.151 1.00 90.19 94 VAL A N 1
ATOM 740 C CA . VAL A 1 94 ? 12.237 1.352 3.934 1.00 90.19 94 VAL A CA 1
ATOM 741 C C . VAL A 1 94 ? 11.539 0.066 3.485 1.00 90.19 94 VAL A C 1
ATOM 743 O O . VAL A 1 94 ? 11.335 -0.119 2.278 1.00 90.19 94 VAL A O 1
ATOM 746 N N . PRO A 1 95 ? 11.182 -0.841 4.411 1.00 92.25 95 PRO A N 1
ATOM 747 C CA . PRO A 1 95 ? 10.314 -1.968 4.105 1.00 92.25 95 PRO A CA 1
ATOM 748 C C . PRO A 1 95 ? 8.966 -1.490 3.557 1.00 92.25 95 PRO A C 1
ATOM 750 O O . PRO A 1 95 ? 8.340 -0.587 4.107 1.00 92.25 95 PRO A O 1
ATOM 753 N N . ALA A 1 96 ? 8.484 -2.128 2.494 1.00 92.25 96 ALA A N 1
ATOM 754 C CA . ALA A 1 96 ? 7.224 -1.764 1.852 1.00 92.25 96 ALA A CA 1
ATOM 755 C C . ALA A 1 96 ? 6.021 -1.876 2.807 1.00 92.25 96 ALA A C 1
ATOM 757 O O . ALA A 1 96 ? 5.092 -1.076 2.718 1.00 92.25 96 ALA A O 1
ATOM 758 N N . GLU A 1 97 ? 6.065 -2.825 3.750 1.00 92.38 97 GLU A N 1
ATOM 759 C CA . GLU A 1 97 ? 5.068 -2.950 4.819 1.00 92.38 97 GLU A CA 1
ATOM 760 C C . GLU A 1 97 ? 4.982 -1.672 5.660 1.00 92.38 97 GLU A C 1
ATOM 762 O O . GLU A 1 97 ? 3.894 -1.132 5.849 1.00 92.38 97 GLU A O 1
ATOM 767 N N . ASP A 1 98 ? 6.127 -1.188 6.147 1.00 92.31 98 ASP A N 1
ATOM 768 C CA . ASP A 1 98 ? 6.203 -0.023 7.030 1.00 92.31 98 ASP A CA 1
ATOM 769 C C . ASP A 1 98 ? 5.766 1.237 6.290 1.00 92.31 98 ASP A C 1
ATOM 771 O O . ASP A 1 98 ? 5.002 2.039 6.823 1.00 92.31 98 ASP A O 1
ATOM 775 N N . PHE A 1 99 ? 6.159 1.357 5.022 1.00 93.25 99 PHE A N 1
ATOM 776 C CA . PHE A 1 99 ? 5.717 2.445 4.163 1.00 93.25 99 PHE A CA 1
ATOM 777 C C . PHE A 1 99 ? 4.192 2.458 3.976 1.00 93.25 99 PHE A C 1
ATOM 779 O O . PHE A 1 99 ? 3.554 3.493 4.156 1.00 93.25 99 PHE A O 1
ATOM 786 N N . ILE A 1 100 ? 3.572 1.316 3.655 1.00 94.31 100 ILE A N 1
ATOM 787 C CA . ILE A 1 100 ? 2.107 1.238 3.522 1.00 94.31 100 ILE A CA 1
ATOM 788 C C . ILE A 1 100 ? 1.426 1.516 4.862 1.00 94.31 100 ILE A C 1
ATOM 790 O O . ILE A 1 100 ? 0.418 2.225 4.898 1.00 94.31 100 ILE A O 1
ATOM 794 N N . ARG A 1 101 ? 1.974 0.995 5.963 1.00 93.44 101 ARG A N 1
ATOM 795 C CA . ARG A 1 101 ? 1.444 1.225 7.310 1.00 93.44 101 ARG A CA 1
ATOM 796 C C . ARG A 1 101 ? 1.445 2.711 7.642 1.00 93.44 101 ARG A C 1
ATOM 798 O O . ARG A 1 101 ? 0.434 3.218 8.114 1.00 93.44 101 ARG A O 1
ATOM 805 N N . GLU A 1 102 ? 2.531 3.415 7.339 1.00 93.62 102 GLU A N 1
ATOM 806 C CA . GLU A 1 102 ? 2.629 4.864 7.518 1.00 93.62 102 GLU A CA 1
ATOM 807 C C . GLU A 1 102 ? 1.572 5.609 6.691 1.00 93.62 102 GLU A C 1
ATOM 809 O O . GLU A 1 102 ? 0.875 6.478 7.218 1.00 93.62 102 GLU A O 1
ATOM 814 N N . LEU A 1 103 ? 1.389 5.237 5.418 1.00 94.88 103 LEU A N 1
ATOM 815 C CA . LEU A 1 103 ? 0.367 5.839 4.556 1.00 94.88 103 LEU A CA 1
ATOM 816 C C . LEU A 1 103 ? -1.046 5.675 5.128 1.00 94.88 103 LEU A C 1
ATOM 818 O O . LEU A 1 103 ? -1.820 6.637 5.140 1.00 94.88 103 LEU A O 1
ATOM 822 N N . ILE A 1 104 ? -1.386 4.471 5.597 1.00 95.25 104 ILE A N 1
ATOM 823 C CA . ILE A 1 104 ? -2.699 4.188 6.187 1.00 95.25 104 ILE A CA 1
ATOM 824 C C . ILE A 1 104 ? -2.866 4.958 7.492 1.00 95.25 104 ILE A C 1
ATOM 826 O O . ILE A 1 104 ? -3.844 5.689 7.618 1.00 95.25 104 ILE A O 1
ATOM 830 N N . SER A 1 105 ? -1.910 4.865 8.419 1.00 93.88 105 SER A N 1
ATOM 831 C CA . SER A 1 105 ? -1.978 5.544 9.720 1.00 93.88 105 SER A CA 1
ATOM 832 C C . SER A 1 105 ? -2.052 7.065 9.584 1.00 93.88 105 SER A C 1
ATOM 834 O O . SER A 1 105 ? -2.706 7.725 10.385 1.00 93.88 105 SER A O 1
ATOM 836 N N . LYS A 1 106 ? -1.424 7.640 8.551 1.00 94.19 106 LYS A N 1
ATOM 837 C CA . LYS A 1 106 ? -1.496 9.080 8.274 1.00 94.19 106 LYS A CA 1
ATOM 838 C C . LYS A 1 106 ? -2.866 9.516 7.753 1.00 94.19 106 LYS A C 1
ATOM 840 O O . LYS A 1 106 ? -3.307 10.618 8.071 1.00 94.19 106 LYS A O 1
ATOM 845 N N . LYS A 1 107 ? -3.529 8.697 6.929 1.00 95.56 107 LYS A N 1
ATOM 846 C CA . LYS A 1 107 ? -4.872 9.008 6.404 1.00 95.56 107 LYS A CA 1
ATOM 847 C C . LYS A 1 107 ? -5.985 8.668 7.396 1.00 95.56 107 LYS A C 1
ATOM 849 O O . LYS A 1 107 ? -6.967 9.400 7.473 1.00 95.56 107 LYS A O 1
ATOM 854 N N . TYR A 1 108 ? -5.829 7.569 8.122 1.00 94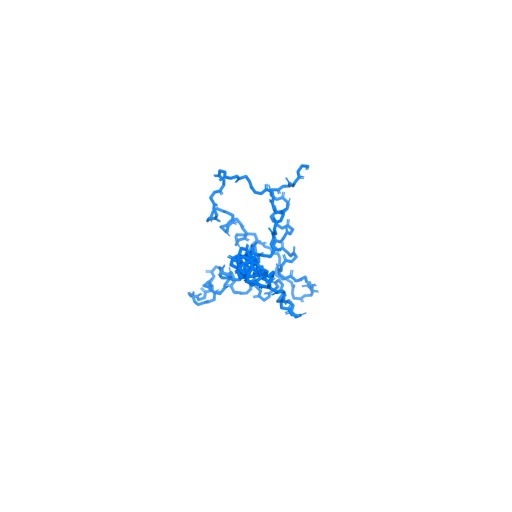.62 108 TYR A N 1
ATOM 855 C CA . TYR A 1 108 ? -6.806 7.007 9.049 1.00 94.62 108 TYR A CA 1
ATOM 856 C C . TYR A 1 108 ? -6.153 6.826 10.430 1.00 94.62 108 TYR A C 1
ATOM 858 O O . TYR A 1 108 ? -5.861 5.696 10.832 1.00 94.62 108 TYR A O 1
ATOM 866 N N . PRO A 1 109 ? -5.855 7.929 11.141 1.00 92.69 109 PRO A N 1
ATOM 867 C CA . PRO A 1 109 ? -5.223 7.853 12.448 1.00 92.69 109 PRO A CA 1
ATOM 868 C C . PRO A 1 109 ? -6.153 7.184 13.461 1.00 92.69 109 PRO A C 1
ATOM 870 O O . PRO A 1 109 ? -7.350 7.473 13.518 1.00 92.69 109 PRO A O 1
ATOM 873 N N . CYS A 1 110 ? -5.580 6.311 14.285 1.00 89.50 110 CYS A N 1
ATOM 874 C CA . CYS A 1 110 ? -6.245 5.824 15.485 1.00 89.50 110 CYS A CA 1
ATOM 875 C C . CYS A 1 110 ? -6.370 6.965 16.499 1.00 89.50 110 CYS A C 1
ATOM 877 O O . CYS A 1 110 ? -5.440 7.760 16.642 1.00 89.50 110 CYS A O 1
ATOM 879 N N . LYS A 1 111 ? -7.533 7.066 17.146 1.00 81.00 111 LYS A N 1
ATOM 880 C CA . LYS A 1 111 ? -7.792 8.047 18.205 1.00 81.00 111 LYS A CA 1
ATOM 881 C C . LYS A 1 111 ? -7.297 7.543 19.551 1.00 81.00 111 LYS A C 1
ATOM 883 O O . LYS A 1 111 ? -7.373 6.312 19.761 1.00 81.00 111 LYS A O 1
#

Secondary structure (DSSP, 8-state):
--HHHHHHHHHHHHHS----PPPPPSSPPBHHHHHHHT-TT--HHHHHHHHHHHHHHHTT-TT----TTS-HHHHHHHHHHHHHHS---TT---BHHHHHHHHHHHHS---

Sequence (111 aa):
MFRNLKVILSVWILVSPPLVAAKKIPTPMQTWLLQSTCDIKATRYAKGFCEGAIEAYFSLMPNWCIPDQVAHGEVKRYVMSKIQQAPKSPSIRVPAEDFIRELISKKYPCK